Protein AF-A0A7H8KL93-F1 (afdb_monomer_lite)

Foldseek 3Di:
DDDDDDDDDDPVVVVVLVPDPHSVVVVVVVVVVVVVVVVVQVVCVVVVHHDDPVNVVVVCVVPVDDDDPVVVVVVVVVVVVVD

Structure (mmCIF, N/CA/C/O backbone):
data_AF-A0A7H8KL93-F1
#
_entry.id   AF-A0A7H8KL93-F1
#
loop_
_atom_site.group_PDB
_atom_site.id
_atom_site.type_symbol
_atom_site.label_atom_id
_atom_site.label_alt_id
_atom_site.label_comp_id
_atom_site.label_asym_id
_atom_site.label_entity_id
_atom_site.label_seq_id
_atom_site.pdbx_PDB_ins_code
_atom_site.Cartn_x
_atom_site.Cartn_y
_atom_site.Cartn_z
_atom_site.occupancy
_atom_site.B_iso_or_equiv
_atom_site.auth_seq_id
_atom_site.auth_comp_id
_atom_site.auth_asym_id
_atom_site.auth_atom_id
_atom_site.pdbx_PDB_model_num
ATOM 1 N N . MET A 1 1 ? 19.523 12.041 7.584 1.00 76.31 1 MET A N 1
ATOM 2 C CA . MET A 1 1 ? 20.412 11.116 8.326 1.00 76.31 1 MET A CA 1
ATOM 3 C C . MET A 1 1 ? 19.956 9.685 8.076 1.00 76.31 1 MET A C 1
ATOM 5 O O . MET A 1 1 ? 18.754 9.477 7.966 1.00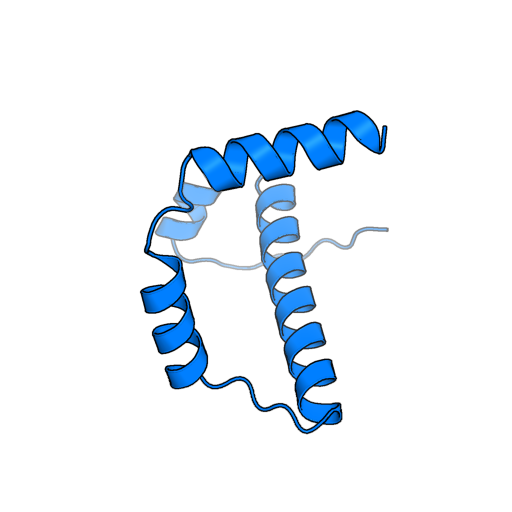 76.31 1 MET A O 1
ATOM 9 N N . THR A 1 2 ? 20.873 8.722 7.983 1.00 88.12 2 THR A N 1
ATOM 10 C CA . THR A 1 2 ? 20.567 7.294 7.762 1.00 88.12 2 THR A CA 1
ATOM 11 C C . THR A 1 2 ? 21.316 6.430 8.772 1.00 88.12 2 THR A C 1
ATOM 13 O O . THR A 1 2 ? 22.443 6.757 9.134 1.00 88.12 2 THR A O 1
ATOM 16 N N . ALA A 1 3 ? 20.717 5.318 9.200 1.00 93.88 3 ALA A N 1
ATOM 17 C CA . ALA A 1 3 ? 21.350 4.338 10.080 1.00 93.88 3 ALA A CA 1
ATOM 18 C C . ALA A 1 3 ? 21.315 2.952 9.426 1.00 93.88 3 ALA A C 1
ATOM 20 O O . ALA A 1 3 ? 20.259 2.509 8.978 1.00 93.88 3 ALA A O 1
ATOM 21 N N . LYS A 1 4 ? 22.459 2.257 9.385 1.00 94.25 4 LYS A N 1
ATOM 22 C CA . LYS A 1 4 ? 22.538 0.892 8.851 1.00 94.25 4 LYS A CA 1
ATOM 23 C C . LYS A 1 4 ? 21.961 -0.105 9.862 1.00 94.25 4 LYS A C 1
ATOM 25 O O . LYS A 1 4 ? 22.210 -0.009 11.069 1.00 94.25 4 LYS A O 1
ATOM 30 N N . ARG A 1 5 ? 21.201 -1.072 9.354 1.00 94.12 5 ARG A N 1
ATOM 31 C CA . ARG A 1 5 ? 20.681 -2.236 10.080 1.00 94.12 5 ARG A CA 1
ATOM 32 C C . ARG A 1 5 ? 20.976 -3.481 9.247 1.00 94.12 5 ARG A C 1
ATOM 34 O O . ARG A 1 5 ? 20.939 -3.402 8.024 1.00 94.12 5 ARG A O 1
ATOM 41 N N . SER A 1 6 ? 21.315 -4.586 9.905 1.00 95.00 6 SER A N 1
ATOM 42 C CA . SER A 1 6 ? 21.501 -5.891 9.263 1.00 95.00 6 SER A CA 1
ATOM 43 C C . SER A 1 6 ? 20.364 -6.796 9.703 1.00 95.00 6 SER A C 1
ATOM 45 O O . SER A 1 6 ? 20.099 -6.880 10.901 1.00 95.00 6 SER A O 1
ATOM 47 N N . ILE A 1 7 ? 19.696 -7.434 8.749 1.00 94.25 7 ILE A N 1
ATOM 48 C CA . ILE A 1 7 ? 18.577 -8.346 8.986 1.00 94.25 7 ILE A CA 1
ATOM 49 C C . ILE A 1 7 ? 18.731 -9.569 8.088 1.00 94.25 7 ILE A C 1
ATOM 51 O O . ILE A 1 7 ? 19.290 -9.469 6.997 1.00 94.25 7 ILE A O 1
ATOM 55 N N . SER A 1 8 ? 18.223 -10.703 8.551 1.00 97.12 8 SER A N 1
ATOM 56 C CA . SER A 1 8 ? 18.035 -11.889 7.720 1.00 97.12 8 SER A CA 1
ATOM 57 C C . SER A 1 8 ? 16.630 -11.859 7.131 1.00 97.12 8 SER A C 1
ATOM 59 O O . SER A 1 8 ? 15.680 -11.479 7.818 1.00 97.12 8 SER A O 1
ATOM 61 N N . VAL A 1 9 ? 16.505 -12.256 5.870 1.00 96.38 9 VAL A N 1
ATOM 62 C CA . VAL A 1 9 ? 15.228 -12.379 5.160 1.00 96.38 9 VAL A CA 1
ATOM 63 C C . VAL A 1 9 ? 15.132 -13.774 4.535 1.00 96.38 9 VAL A C 1
ATOM 65 O O . VAL A 1 9 ? 16.173 -14.402 4.339 1.00 96.38 9 VAL A O 1
ATOM 68 N N . PRO A 1 10 ? 13.919 -14.271 4.248 1.00 98.31 10 PRO A N 1
ATOM 69 C CA . PRO A 1 10 ? 13.726 -15.494 3.471 1.00 98.31 10 PRO A CA 1
ATOM 70 C C . PRO A 1 10 ? 14.419 -15.456 2.097 1.00 98.31 10 PRO A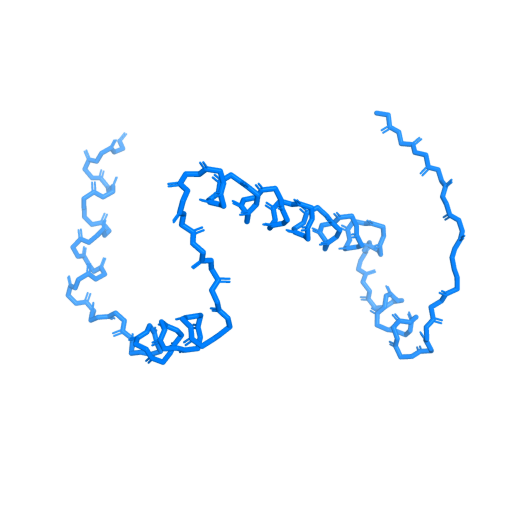 C 1
ATOM 72 O O . PRO A 1 10 ? 14.594 -14.378 1.523 1.00 98.31 10 PRO A O 1
ATOM 75 N N . ASP A 1 11 ? 14.792 -16.625 1.569 1.00 98.31 11 ASP A N 1
ATOM 76 C CA . ASP A 1 11 ? 15.573 -16.748 0.326 1.00 98.31 11 ASP A CA 1
ATOM 77 C C . ASP A 1 11 ? 14.861 -16.149 -0.895 1.00 98.31 11 ASP A C 1
ATOM 79 O O . ASP A 1 11 ? 15.488 -15.496 -1.726 1.00 98.31 11 ASP A O 1
ATOM 83 N N . ASP A 1 12 ? 13.543 -16.316 -0.989 1.00 98.38 12 ASP A N 1
ATOM 84 C CA . ASP A 1 12 ? 12.714 -15.731 -2.047 1.00 98.38 12 ASP A CA 1
ATOM 85 C C . ASP A 1 12 ? 12.723 -14.195 -1.996 1.00 98.38 12 ASP A C 1
ATOM 87 O O . ASP A 1 12 ? 12.833 -13.526 -3.026 1.00 98.38 12 ASP A O 1
ATOM 91 N N . VAL A 1 13 ? 12.683 -13.622 -0.791 1.00 97.56 13 VAL A N 1
ATOM 92 C CA . VAL A 1 13 ? 12.788 -12.173 -0.582 1.00 97.56 13 VAL A CA 1
ATOM 93 C C . VAL A 1 13 ? 14.190 -11.673 -0.926 1.00 97.56 13 VAL A C 1
ATOM 95 O O . VAL A 1 13 ? 14.315 -10.630 -1.568 1.00 97.56 13 VAL A O 1
ATOM 98 N N . ALA A 1 14 ? 15.240 -12.401 -0.532 1.00 97.81 14 ALA A N 1
ATOM 99 C CA . ALA A 1 14 ? 16.618 -12.065 -0.891 1.00 97.81 14 ALA A CA 1
ATOM 100 C C . ALA A 1 14 ? 16.793 -12.041 -2.416 1.00 97.81 14 ALA A C 1
ATOM 102 O O . ALA A 1 14 ? 17.226 -11.030 -2.967 1.00 97.81 14 ALA A O 1
ATOM 103 N N . GLN A 1 15 ? 16.336 -13.092 -3.101 1.00 98.06 15 GLN A N 1
ATOM 104 C CA . GLN A 1 15 ? 16.391 -13.191 -4.557 1.00 98.06 15 GLN A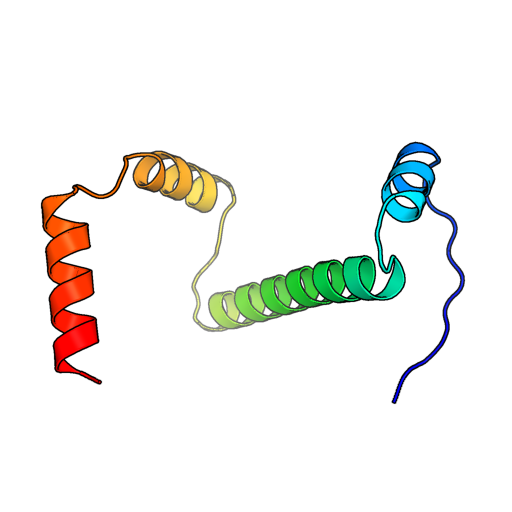 CA 1
ATOM 105 C C . GLN A 1 15 ? 15.626 -12.052 -5.247 1.00 98.06 15 GLN A C 1
ATOM 107 O O . GLN A 1 15 ? 16.096 -11.491 -6.237 1.00 98.06 15 GLN A O 1
ATOM 112 N N . TRP A 1 16 ? 14.452 -11.678 -4.730 1.00 97.69 16 TRP A N 1
ATOM 113 C CA . TRP A 1 16 ? 13.694 -10.550 -5.270 1.00 97.69 16 TRP A CA 1
ATOM 114 C C . TRP A 1 16 ? 14.416 -9.207 -5.073 1.00 97.69 16 TRP A C 1
ATOM 116 O O . TRP A 1 16 ? 14.407 -8.365 -5.979 1.00 97.69 16 TRP A O 1
ATOM 126 N N . LEU A 1 17 ? 15.051 -9.006 -3.911 1.00 97.12 17 LEU A N 1
ATOM 127 C CA . LEU A 1 17 ? 15.825 -7.802 -3.591 1.00 97.12 17 LEU A CA 1
ATOM 128 C C . LEU A 1 17 ? 17.081 -7.672 -4.456 1.00 97.12 17 LEU A C 1
ATOM 130 O O . LEU A 1 17 ? 17.396 -6.557 -4.874 1.00 97.12 17 LEU A O 1
ATOM 134 N N . ASP A 1 18 ? 17.746 -8.785 -4.766 1.00 96.88 18 ASP A N 1
ATOM 135 C CA . ASP A 1 18 ? 18.913 -8.828 -5.656 1.00 96.88 18 ASP A CA 1
ATOM 136 C C . ASP A 1 18 ? 18.574 -8.355 -7.080 1.00 96.88 18 ASP A C 1
ATOM 138 O O . ASP A 1 18 ? 19.422 -7.795 -7.775 1.00 96.88 18 ASP A O 1
ATOM 142 N N . GLY A 1 19 ? 17.318 -8.523 -7.506 1.00 97.00 19 GLY A N 1
ATOM 143 C CA . GLY A 1 19 ? 16.811 -8.010 -8.781 1.00 97.00 19 GLY A CA 1
ATOM 144 C C . GLY A 1 19 ? 16.459 -6.517 -8.781 1.00 97.00 19 GLY A C 1
ATOM 145 O O . GLY A 1 19 ? 16.166 -5.963 -9.842 1.00 97.00 19 GLY A O 1
ATOM 146 N N . GLN A 1 20 ? 16.457 -5.844 -7.625 1.00 97.06 20 GLN A N 1
ATOM 147 C CA . GLN A 1 20 ? 16.093 -4.430 -7.549 1.00 97.06 20 GLN A CA 1
ATOM 148 C C . GLN A 1 20 ? 17.283 -3.532 -7.910 1.00 97.06 20 GLN A C 1
ATOM 150 O O . GLN A 1 20 ? 18.370 -3.709 -7.361 1.00 97.06 20 GLN A O 1
ATOM 155 N N . PRO A 1 21 ? 17.080 -2.460 -8.701 1.00 96.94 21 PRO A N 1
ATOM 156 C CA . PRO A 1 21 ? 18.130 -1.472 -8.962 1.00 96.94 21 PRO A CA 1
ATOM 157 C C . PRO A 1 21 ? 18.704 -0.847 -7.681 1.00 96.94 21 PRO A C 1
ATOM 159 O O . PRO A 1 21 ? 19.854 -0.414 -7.647 1.00 96.94 21 PRO A O 1
ATOM 162 N N . ASN A 1 22 ? 17.888 -0.776 -6.620 1.00 96.69 22 ASN A N 1
ATOM 163 C CA . ASN A 1 22 ? 18.301 -0.329 -5.297 1.00 96.69 22 ASN A CA 1
ATOM 164 C C . ASN A 1 22 ? 17.433 -0.973 -4.203 1.00 96.69 22 ASN A C 1
ATOM 166 O O . ASN A 1 22 ? 16.369 -0.457 -3.845 1.00 96.69 22 ASN A O 1
ATOM 170 N N . ALA A 1 23 ? 17.919 -2.073 -3.627 1.00 95.50 23 ALA A N 1
ATOM 171 C CA . ALA A 1 23 ? 17.232 -2.798 -2.557 1.00 95.50 23 ALA A CA 1
ATOM 172 C C . ALA A 1 23 ? 16.916 -1.915 -1.334 1.00 95.50 23 ALA A C 1
ATOM 174 O O . ALA A 1 23 ? 15.823 -1.983 -0.775 1.00 95.50 23 ALA A O 1
ATOM 175 N N . SER A 1 24 ? 17.837 -1.028 -0.936 1.00 94.38 24 SER A N 1
ATOM 176 C CA . SER A 1 24 ? 17.618 -0.138 0.214 1.00 94.38 24 SER A CA 1
ATOM 177 C C . SER A 1 24 ? 16.479 0.850 -0.033 1.00 94.38 24 SER A C 1
ATOM 179 O O . SER A 1 24 ? 15.691 1.111 0.876 1.00 94.38 24 SER A O 1
ATOM 181 N N . ALA A 1 25 ? 16.363 1.386 -1.250 1.00 95.69 25 ALA A N 1
ATOM 182 C CA . ALA A 1 25 ? 15.262 2.268 -1.620 1.00 95.69 25 ALA A CA 1
ATOM 183 C C . ALA A 1 25 ? 13.924 1.514 -1.635 1.00 95.69 25 ALA A C 1
ATOM 185 O O . ALA A 1 25 ? 12.959 2.005 -1.051 1.00 95.69 25 ALA A O 1
ATOM 186 N N . ALA A 1 26 ? 13.889 0.310 -2.216 1.00 95.69 26 ALA A N 1
ATOM 187 C CA . ALA A 1 26 ? 12.695 -0.536 -2.245 1.00 95.69 26 ALA A CA 1
ATOM 188 C C . ALA A 1 26 ? 12.193 -0.864 -0.827 1.00 95.69 26 ALA A C 1
ATOM 190 O O . ALA A 1 26 ? 11.029 -0.619 -0.505 1.00 95.69 26 ALA A O 1
ATOM 191 N N . ILE A 1 27 ? 13.091 -1.315 0.056 1.00 95.50 27 ILE A N 1
ATOM 192 C CA . ILE A 1 27 ? 12.766 -1.604 1.461 1.00 95.50 27 ILE A CA 1
ATOM 193 C C . ILE A 1 27 ? 12.307 -0.332 2.178 1.00 95.50 27 ILE A C 1
ATOM 195 O O . ILE A 1 27 ? 11.293 -0.343 2.872 1.00 95.50 27 ILE A O 1
ATOM 199 N N . THR A 1 28 ? 13.018 0.785 1.998 1.00 96.38 28 THR A N 1
ATOM 200 C CA . THR A 1 28 ? 12.653 2.056 2.642 1.00 96.38 28 THR A CA 1
ATOM 201 C C . THR A 1 28 ? 11.258 2.514 2.216 1.00 96.38 28 THR A C 1
ATOM 203 O O . THR A 1 28 ? 10.489 2.968 3.062 1.00 96.38 28 THR A O 1
ATOM 206 N N . ALA A 1 29 ? 10.915 2.394 0.932 1.00 96.00 29 ALA A N 1
ATOM 207 C CA . ALA A 1 29 ? 9.597 2.749 0.417 1.00 96.00 29 ALA A CA 1
ATOM 208 C C . ALA A 1 29 ? 8.496 1.862 1.018 1.00 96.00 29 ALA A C 1
ATOM 210 O O . ALA A 1 29 ? 7.509 2.391 1.527 1.00 96.00 29 ALA A O 1
ATOM 211 N N . ALA A 1 30 ? 8.699 0.541 1.042 1.00 95.81 30 ALA A N 1
ATOM 212 C CA . ALA A 1 30 ? 7.750 -0.401 1.632 1.00 95.81 30 ALA A CA 1
ATOM 213 C C . ALA A 1 30 ? 7.526 -0.137 3.132 1.00 95.81 30 ALA A C 1
ATOM 215 O O . ALA A 1 30 ? 6.387 -0.015 3.582 1.00 95.81 30 ALA A O 1
ATOM 216 N N . VAL A 1 31 ? 8.607 0.045 3.899 1.00 96.44 31 VAL A N 1
ATOM 217 C CA . VAL A 1 31 ? 8.530 0.346 5.338 1.00 96.44 31 VAL A CA 1
ATOM 218 C C . VAL A 1 31 ? 7.820 1.678 5.581 1.00 96.44 31 VAL A C 1
ATOM 220 O O . VAL A 1 31 ? 6.966 1.766 6.459 1.00 96.44 31 VAL A O 1
ATOM 223 N N . ARG A 1 32 ? 8.115 2.718 4.791 1.00 97.38 32 ARG A N 1
ATOM 224 C CA . ARG A 1 32 ? 7.425 4.012 4.913 1.00 97.38 32 ARG A CA 1
ATOM 225 C C . ARG A 1 32 ? 5.939 3.908 4.591 1.00 97.38 32 ARG A C 1
ATOM 227 O O . ARG A 1 32 ? 5.146 4.514 5.305 1.00 97.38 32 ARG A O 1
ATOM 234 N N . ALA A 1 33 ? 5.560 3.144 3.568 1.00 96.69 33 ALA A N 1
ATOM 235 C CA . ALA A 1 33 ? 4.157 2.907 3.245 1.00 96.69 33 ALA A CA 1
ATOM 236 C C . ALA A 1 33 ? 3.431 2.211 4.408 1.00 96.69 33 ALA A C 1
ATOM 238 O O . ALA A 1 33 ? 2.349 2.641 4.804 1.00 96.69 33 ALA A O 1
ATOM 239 N N . GLN A 1 34 ? 4.065 1.207 5.024 1.00 95.75 34 GLN A N 1
ATOM 240 C CA . GLN A 1 34 ? 3.527 0.533 6.206 1.00 95.75 34 GLN A CA 1
ATOM 241 C C . GLN A 1 34 ? 3.384 1.486 7.405 1.00 95.75 34 GLN A C 1
ATOM 243 O O . GLN A 1 34 ? 2.343 1.496 8.061 1.00 95.75 34 GLN A O 1
ATOM 248 N N . MET A 1 35 ? 4.396 2.318 7.678 1.00 97.38 35 MET A N 1
ATOM 249 C CA . MET A 1 35 ? 4.342 3.322 8.749 1.00 97.38 35 MET A CA 1
ATOM 250 C C . MET A 1 35 ? 3.222 4.342 8.521 1.00 97.38 35 MET A C 1
ATOM 252 O O . MET A 1 35 ? 2.490 4.664 9.455 1.00 97.38 35 MET A O 1
ATOM 256 N N . ALA A 1 36 ? 3.076 4.836 7.288 1.00 96.31 36 ALA A N 1
ATOM 257 C CA . ALA A 1 36 ? 2.035 5.792 6.931 1.00 96.31 36 ALA A CA 1
ATOM 258 C C . ALA A 1 36 ? 0.633 5.183 7.091 1.00 96.31 36 ALA A C 1
ATOM 260 O O . ALA A 1 36 ? -0.250 5.832 7.647 1.00 96.31 36 ALA A O 1
ATOM 261 N N . GLY A 1 37 ? 0.444 3.925 6.675 1.00 93.56 37 GLY A N 1
ATOM 262 C CA . GLY A 1 37 ? -0.808 3.194 6.878 1.00 93.56 37 GLY A CA 1
ATOM 263 C C . GLY A 1 37 ? -1.165 3.051 8.359 1.00 93.56 37 GLY A C 1
ATOM 264 O O . GLY A 1 37 ? -2.267 3.411 8.760 1.00 93.56 37 GLY A O 1
ATOM 265 N N . ALA A 1 38 ? -0.209 2.629 9.192 1.00 93.62 38 ALA A N 1
ATOM 266 C CA . ALA A 1 38 ? -0.422 2.508 10.635 1.00 93.62 38 ALA A CA 1
ATOM 267 C C . ALA A 1 38 ? -0.748 3.858 11.302 1.00 93.62 38 ALA A C 1
ATOM 269 O O . ALA A 1 38 ? -1.594 3.931 12.193 1.00 93.62 38 ALA A O 1
ATOM 270 N N . GLN A 1 39 ? -0.099 4.940 10.862 1.00 95.81 39 GLN A N 1
ATOM 271 C CA . GLN A 1 39 ? -0.395 6.287 11.347 1.00 95.81 39 GLN A CA 1
ATOM 272 C C . GLN A 1 39 ? -1.812 6.731 10.963 1.00 95.81 39 GLN A C 1
ATOM 274 O O . GLN A 1 39 ? -2.513 7.309 11.793 1.00 95.81 39 GLN A O 1
ATOM 279 N N . LEU A 1 40 ? -2.235 6.467 9.724 1.00 95.12 40 LEU A N 1
ATOM 280 C CA . LEU A 1 40 ? -3.579 6.788 9.252 1.00 95.12 40 LEU A CA 1
ATOM 281 C C . LEU A 1 40 ? -4.645 6.015 10.036 1.00 95.12 40 LEU A C 1
ATOM 283 O O . LEU A 1 40 ? -5.603 6.625 10.508 1.00 95.12 40 LEU A O 1
ATOM 287 N N . ASP A 1 41 ? -4.453 4.708 10.220 1.00 92.94 41 ASP A N 1
ATOM 288 C CA . ASP A 1 41 ? -5.371 3.859 10.985 1.00 92.94 41 ASP A CA 1
ATOM 289 C C . ASP A 1 41 ? -5.547 4.391 12.421 1.00 92.94 41 ASP A C 1
ATOM 291 O O . ASP A 1 41 ? -6.666 4.476 12.928 1.00 92.94 41 ASP A O 1
ATOM 295 N N . GLU A 1 42 ? -4.465 4.849 13.057 1.00 94.44 42 GLU A N 1
ATOM 296 C CA . GLU A 1 42 ? -4.520 5.462 14.388 1.00 94.44 42 GLU A CA 1
ATOM 297 C C . GLU A 1 42 ? -5.278 6.801 14.403 1.00 94.44 42 GLU A C 1
ATOM 299 O O . GLU A 1 42 ? -6.053 7.062 15.327 1.00 94.44 42 GLU A O 1
ATOM 304 N N . VAL A 1 43 ? -5.086 7.657 13.393 1.00 97.06 43 VAL A N 1
ATOM 305 C CA . VAL A 1 43 ? -5.828 8.925 13.271 1.00 97.06 43 VAL A CA 1
ATOM 306 C C . VAL A 1 43 ? -7.325 8.663 13.108 1.00 97.06 43 VAL A C 1
ATOM 308 O O . VAL A 1 43 ? -8.132 9.283 13.802 1.00 97.06 43 VAL A O 1
ATOM 311 N N . LEU A 1 44 ? -7.698 7.720 12.242 1.00 96.00 44 LEU A N 1
ATOM 312 C CA . LEU A 1 44 ? -9.093 7.340 12.018 1.00 96.00 44 LEU A CA 1
ATOM 313 C C . LEU A 1 44 ? -9.722 6.774 13.293 1.00 96.00 44 LEU A C 1
ATOM 315 O O . LEU A 1 44 ? -10.799 7.217 13.698 1.00 96.00 44 LEU A O 1
ATOM 319 N N . ARG A 1 45 ? -9.006 5.892 13.998 1.00 95.00 45 ARG A N 1
ATOM 320 C CA . ARG A 1 45 ? -9.458 5.331 15.275 1.00 95.00 45 ARG A CA 1
ATOM 321 C C . ARG A 1 45 ? -9.722 6.417 16.318 1.00 95.00 45 ARG A C 1
ATOM 323 O O . ARG A 1 45 ? -10.731 6.359 17.017 1.00 95.00 45 ARG A O 1
ATOM 330 N N . ARG A 1 46 ? -8.855 7.431 16.422 1.00 95.94 46 ARG A N 1
ATOM 331 C CA . ARG A 1 46 ? -9.061 8.579 17.331 1.00 95.94 46 ARG A CA 1
ATOM 332 C C . ARG A 1 46 ? -10.279 9.420 16.964 1.00 95.94 46 ARG A C 1
ATOM 334 O O . ARG A 1 46 ? -10.900 9.987 17.856 1.00 95.94 46 ARG A O 1
ATOM 341 N N . ALA A 1 47 ? -10.631 9.475 15.684 1.00 97.50 47 ALA A N 1
ATOM 342 C CA . ALA A 1 47 ? -11.856 10.108 15.208 1.00 97.50 47 ALA A CA 1
ATOM 343 C C . ALA A 1 47 ? -13.112 9.229 15.401 1.00 97.50 47 ALA A C 1
ATOM 345 O O . ALA A 1 47 ? -14.195 9.616 14.973 1.00 97.50 47 ALA A O 1
ATOM 346 N N . GLY A 1 48 ? -12.988 8.050 16.028 1.00 96.75 48 GLY A N 1
ATOM 347 C CA . GLY A 1 48 ? -14.089 7.100 16.207 1.00 96.75 48 GLY A CA 1
ATOM 348 C C . GLY A 1 48 ? -14.427 6.300 14.946 1.00 96.75 48 GLY A C 1
ATOM 349 O O . GLY A 1 48 ? -15.480 5.670 14.887 1.00 96.75 48 GLY A O 1
ATOM 350 N N . ILE A 1 49 ? -13.554 6.321 13.936 1.00 95.75 49 ILE A N 1
ATOM 351 C CA . ILE A 1 49 ? -13.719 5.580 12.686 1.00 95.75 49 ILE A CA 1
ATOM 352 C C . ILE A 1 49 ? -12.891 4.300 12.776 1.00 95.75 49 ILE A C 1
ATOM 354 O O . ILE A 1 49 ? -11.661 4.333 12.755 1.00 95.75 49 ILE A O 1
ATOM 358 N N . GLU A 1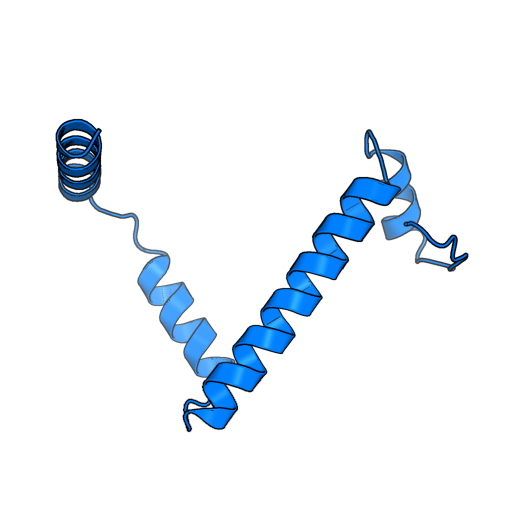 50 ? -13.564 3.158 12.848 1.00 91.38 50 GLU A N 1
ATOM 359 C CA . GLU A 1 50 ? -12.906 1.855 12.831 1.00 91.38 50 GLU A CA 1
ATOM 360 C C . GLU A 1 50 ? -12.779 1.328 11.396 1.00 91.38 50 GLU A C 1
ATOM 362 O O . GLU A 1 50 ? -13.774 1.120 10.694 1.00 91.38 50 GLU A O 1
ATOM 367 N N . VAL A 1 51 ? -11.543 1.094 10.948 1.00 89.75 51 VAL A N 1
ATOM 368 C CA . VAL A 1 51 ? -11.277 0.505 9.633 1.00 89.75 51 VAL A CA 1
ATOM 369 C C . VAL A 1 51 ? -11.193 -1.012 9.768 1.00 89.75 51 VAL A C 1
ATOM 371 O O . VAL A 1 51 ? -10.192 -1.553 10.226 1.00 89.75 51 VAL A O 1
ATOM 374 N N . THR A 1 52 ? -12.238 -1.712 9.335 1.00 92.88 52 THR A N 1
ATOM 375 C CA . THR A 1 52 ? -12.310 -3.178 9.417 1.00 92.88 52 THR A CA 1
ATOM 376 C C . THR A 1 52 ? -11.909 -3.846 8.106 1.00 92.88 52 THR A C 1
ATOM 378 O O . THR A 1 52 ? -12.137 -3.301 7.021 1.00 92.88 52 THR A O 1
ATOM 381 N N . ASP A 1 53 ? -11.385 -5.070 8.177 1.00 92.12 53 ASP A N 1
ATOM 382 C CA . ASP A 1 53 ? -11.038 -5.848 6.979 1.00 92.12 53 ASP A CA 1
ATOM 383 C C . ASP A 1 53 ? -12.258 -6.137 6.098 1.00 92.12 53 ASP A C 1
ATOM 385 O O . ASP A 1 53 ? -12.185 -6.021 4.874 1.00 92.12 53 ASP A O 1
ATOM 389 N N . ALA A 1 54 ? -13.413 -6.414 6.711 1.00 94.19 54 ALA A N 1
ATOM 390 C CA . ALA A 1 54 ? -14.682 -6.564 5.999 1.00 94.19 54 ALA A CA 1
ATOM 391 C C . ALA A 1 54 ? -15.099 -5.262 5.289 1.00 94.19 54 ALA A C 1
ATOM 393 O O . ALA A 1 54 ? -15.590 -5.284 4.159 1.00 94.19 54 ALA A O 1
ATOM 394 N N . GLY A 1 55 ? -14.870 -4.109 5.928 1.00 93.50 55 GLY A N 1
ATOM 395 C CA . GLY A 1 55 ? -15.078 -2.796 5.325 1.00 93.50 55 GLY A CA 1
ATOM 396 C C . GLY A 1 55 ? -14.164 -2.554 4.127 1.00 93.50 55 GLY A C 1
ATOM 397 O O . GLY A 1 55 ? -14.648 -2.150 3.068 1.00 93.50 55 GLY A O 1
ATOM 398 N N . LYS A 1 56 ? -12.868 -2.856 4.273 1.00 93.62 56 LYS A N 1
ATOM 399 C CA . LYS A 1 56 ? -11.876 -2.765 3.192 1.00 93.62 56 LYS A CA 1
ATOM 400 C C . LYS A 1 56 ? -12.252 -3.672 2.018 1.00 93.62 56 LYS A C 1
ATOM 402 O O . LYS A 1 56 ? -12.198 -3.222 0.880 1.00 93.62 56 LYS A O 1
ATOM 407 N N . ALA A 1 57 ? -12.654 -4.918 2.276 1.00 94.62 57 ALA A N 1
ATOM 408 C CA . ALA A 1 57 ? -13.072 -5.863 1.238 1.00 94.62 57 ALA A CA 1
ATOM 409 C C . ALA A 1 57 ? -14.280 -5.347 0.447 1.00 94.62 57 ALA A C 1
ATOM 411 O O . ALA A 1 57 ? -14.202 -5.217 -0.770 1.00 94.62 57 ALA A O 1
ATOM 412 N N . ARG A 1 58 ? -15.342 -4.920 1.143 1.00 94.25 58 ARG A N 1
ATOM 413 C CA . ARG A 1 58 ? -16.531 -4.339 0.504 1.00 94.25 58 ARG A CA 1
ATOM 414 C C . ARG A 1 58 ? -16.188 -3.136 -0.376 1.00 94.25 58 ARG A C 1
ATOM 416 O O . ARG A 1 58 ? -16.749 -2.982 -1.456 1.00 94.25 58 ARG A O 1
ATOM 423 N N . TRP A 1 59 ? -15.305 -2.253 0.091 1.00 93.31 59 TRP A N 1
ATOM 424 C CA . TRP A 1 59 ? -14.878 -1.101 -0.703 1.00 93.31 59 TRP A CA 1
ATOM 425 C C . TRP A 1 59 ? -14.018 -1.502 -1.899 1.00 93.31 59 TRP A C 1
ATOM 427 O O . TRP A 1 59 ? -14.233 -0.954 -2.974 1.00 93.31 59 TRP A O 1
ATOM 437 N N . ARG A 1 60 ? -13.109 -2.476 -1.754 1.00 92.75 60 ARG A N 1
ATOM 438 C CA . ARG A 1 60 ? -12.335 -3.019 -2.882 1.00 92.75 60 ARG A CA 1
ATOM 439 C C . ARG A 1 60 ? -13.244 -3.576 -3.970 1.00 92.75 60 ARG A C 1
ATOM 441 O O . ARG A 1 60 ? -13.049 -3.228 -5.125 1.00 92.75 60 ARG A O 1
ATOM 448 N N . ASP A 1 61 ? -14.261 -4.348 -3.604 1.00 93.81 61 ASP A N 1
ATOM 449 C CA . ASP A 1 61 ? -15.203 -4.910 -4.577 1.00 93.81 61 ASP A CA 1
ATOM 450 C C . ASP A 1 61 ? -15.984 -3.809 -5.305 1.00 93.81 61 ASP A C 1
ATOM 452 O O . ASP A 1 61 ? -16.149 -3.852 -6.521 1.00 93.81 61 ASP A O 1
ATOM 456 N N . ARG A 1 62 ? -16.414 -2.766 -4.581 1.00 89.81 62 ARG A N 1
ATOM 457 C CA . ARG A 1 62 ? -17.091 -1.612 -5.197 1.00 89.81 62 ARG A CA 1
ATOM 458 C C . ARG A 1 62 ? -16.178 -0.841 -6.148 1.00 89.81 62 ARG A C 1
ATOM 460 O O . ARG A 1 62 ? -16.630 -0.426 -7.209 1.00 89.81 62 ARG A O 1
ATOM 467 N N . LEU A 1 63 ? -14.919 -0.648 -5.762 1.00 90.25 63 LEU A N 1
ATOM 468 C CA . LEU A 1 63 ? -13.921 0.097 -6.535 1.00 90.25 63 LEU A CA 1
ATOM 469 C C . LEU A 1 63 ? -13.268 -0.734 -7.647 1.00 90.25 63 LEU A C 1
ATOM 471 O O . LEU A 1 63 ? -12.538 -0.178 -8.458 1.00 90.25 63 LEU A O 1
ATOM 475 N N . ALA A 1 64 ? -13.524 -2.043 -7.711 1.00 91.44 64 ALA A N 1
ATOM 476 C CA . ALA A 1 64 ? -13.066 -2.892 -8.809 1.00 91.44 64 ALA A CA 1
ATOM 477 C C . ALA A 1 64 ? -13.783 -2.575 -10.131 1.00 91.44 64 ALA A C 1
ATOM 479 O O . ALA A 1 64 ? -13.298 -2.950 -11.197 1.00 91.44 64 ALA A O 1
ATOM 480 N N . THR A 1 65 ? -14.926 -1.883 -10.070 1.00 88.56 65 THR A N 1
ATOM 481 C CA . THR A 1 65 ? -15.595 -1.373 -11.269 1.00 88.56 65 THR A CA 1
ATOM 482 C C . THR A 1 65 ? -14.746 -0.251 -11.870 1.00 88.56 65 THR A C 1
ATOM 484 O O . THR A 1 65 ? -14.458 0.714 -11.158 1.00 88.56 65 THR A O 1
ATOM 487 N N . PRO A 1 66 ? -14.353 -0.341 -13.154 1.00 88.94 66 PRO A N 1
ATOM 488 C CA . PRO A 1 66 ? -13.624 0.731 -13.818 1.00 88.94 66 PRO A CA 1
ATOM 489 C C . PRO A 1 66 ? -14.389 2.055 -13.750 1.00 88.94 66 PRO A C 1
ATOM 491 O O . PRO A 1 66 ? -15.617 2.080 -13.861 1.00 88.94 66 PRO A O 1
ATOM 494 N N . ILE A 1 67 ? -13.658 3.155 -13.572 1.00 88.94 67 ILE A N 1
ATOM 495 C CA . ILE A 1 67 ? -14.237 4.496 -13.673 1.00 88.94 67 ILE A CA 1
ATOM 496 C C . ILE A 1 67 ? -14.698 4.684 -15.128 1.00 88.94 67 ILE A C 1
ATOM 498 O O . ILE A 1 67 ? -13.899 4.406 -16.023 1.00 88.94 67 ILE A O 1
ATOM 502 N N . PRO A 1 68 ? -15.942 5.129 -15.383 1.00 93.69 68 PRO A N 1
ATOM 503 C CA . PRO A 1 68 ? -16.412 5.372 -16.742 1.00 93.69 68 PRO A CA 1
ATOM 504 C C . PRO A 1 68 ? -15.528 6.381 -17.485 1.00 93.69 68 PRO A C 1
ATOM 506 O O . PRO A 1 68 ? -15.083 7.371 -16.894 1.00 93.69 68 PRO A O 1
ATOM 509 N N . ASP A 1 69 ? -15.299 6.150 -18.777 1.00 95.00 69 ASP A N 1
ATOM 510 C CA . ASP A 1 69 ? -14.398 6.968 -19.599 1.00 95.00 69 ASP A CA 1
ATOM 511 C C . ASP A 1 69 ? -14.830 8.440 -19.631 1.00 95.00 69 ASP A C 1
ATOM 513 O O . ASP A 1 69 ? -13.993 9.341 -19.587 1.00 95.00 69 ASP A O 1
ATOM 517 N N . GLU A 1 70 ? -16.138 8.705 -19.629 1.00 95.12 70 GLU A N 1
ATOM 518 C CA . GLU A 1 70 ? -16.685 10.059 -19.579 1.00 95.12 70 GLU A CA 1
ATOM 519 C C . GLU A 1 70 ? -16.352 10.785 -18.269 1.00 95.12 70 GLU A C 1
ATOM 521 O O . GLU A 1 70 ? -16.077 11.985 -18.277 1.00 95.12 70 GLU A O 1
ATOM 526 N N . ALA A 1 71 ? -16.323 10.061 -17.147 1.00 92.81 71 ALA A N 1
ATOM 527 C CA . ALA A 1 71 ? -15.986 10.624 -15.845 1.00 92.81 71 ALA A CA 1
ATOM 528 C C . ALA A 1 71 ? -14.478 10.892 -15.731 1.00 92.81 71 ALA A C 1
ATOM 530 O O . ALA A 1 71 ? -14.074 11.892 -15.136 1.00 92.81 71 ALA A O 1
ATOM 531 N N . LEU A 1 72 ? -13.646 10.038 -16.337 1.00 93.12 72 LEU A N 1
ATOM 532 C CA . LEU A 1 72 ? -12.204 10.273 -16.448 1.00 93.12 72 LEU A CA 1
ATOM 533 C C . LEU A 1 72 ? -11.901 11.488 -17.328 1.00 93.12 72 LEU A C 1
ATOM 535 O O . LEU A 1 72 ? -11.114 12.345 -16.928 1.00 93.12 72 LEU A O 1
ATOM 539 N N . ALA A 1 73 ? -12.552 11.592 -18.489 1.00 96.19 73 ALA A N 1
ATOM 540 C CA . ALA A 1 73 ? -12.404 12.734 -19.385 1.00 96.19 73 ALA A CA 1
ATOM 541 C C . ALA A 1 73 ? -12.822 14.043 -18.702 1.00 96.19 73 ALA A C 1
ATOM 543 O O . ALA A 1 73 ? -12.144 15.058 -18.848 1.00 96.19 73 ALA A O 1
ATOM 544 N N . GLU A 1 74 ? -13.898 14.019 -17.912 1.00 95.88 74 GLU A N 1
ATOM 545 C CA . GLU A 1 74 ? -14.316 15.181 -17.131 1.00 95.88 74 GLU A CA 1
ATOM 546 C 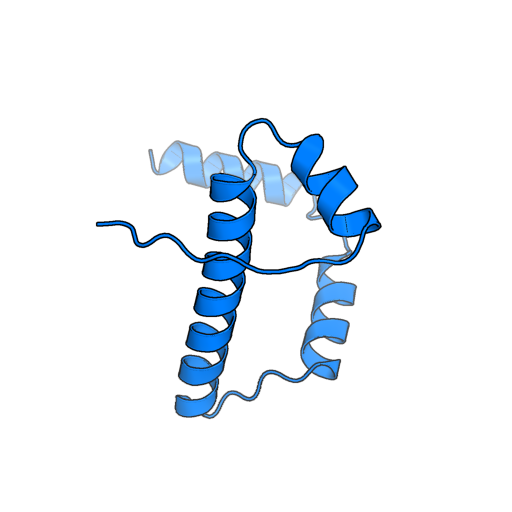C . GLU A 1 74 ? -13.304 15.566 -16.053 1.00 95.88 74 GLU A C 1
ATOM 548 O O . GLU A 1 74 ? -12.934 16.733 -15.938 1.00 95.88 74 GLU A O 1
ATOM 553 N N . GLY A 1 75 ? -12.808 14.585 -15.297 1.00 93.75 75 GLY A N 1
ATOM 554 C CA . GLY A 1 75 ? -11.777 14.826 -14.292 1.00 93.75 75 GLY A CA 1
ATOM 555 C C . GLY A 1 75 ? -10.516 15.452 -14.890 1.00 93.75 75 GLY A C 1
ATOM 556 O O . GLY A 1 75 ? -9.959 16.378 -14.305 1.00 93.75 75 GLY A O 1
ATOM 557 N N . GLN A 1 76 ? -10.103 14.997 -16.076 1.00 95.81 76 GLN A N 1
ATOM 558 C CA . GLN A 1 76 ? -8.956 15.554 -16.791 1.00 95.81 76 GLN A CA 1
ATOM 559 C C . GLN A 1 76 ? -9.187 17.025 -17.166 1.00 95.81 76 GLN A C 1
ATOM 561 O O . GLN A 1 76 ? -8.329 17.859 -16.893 1.00 95.81 76 GLN A O 1
ATOM 566 N N . ARG A 1 77 ? -10.370 17.363 -17.703 1.00 96.38 77 ARG A N 1
ATOM 567 C CA . ARG A 1 77 ? -10.724 18.752 -18.043 1.00 96.38 77 ARG A CA 1
ATOM 568 C C . ARG A 1 77 ? -10.662 19.676 -16.830 1.00 96.38 77 ARG A C 1
ATOM 570 O O . ARG A 1 77 ? -10.065 20.742 -16.912 1.00 96.38 77 ARG A O 1
ATOM 577 N N . LEU A 1 78 ? -11.230 19.249 -15.702 1.00 96.50 78 LEU A N 1
ATOM 578 C CA . LEU A 1 78 ? -11.221 20.039 -14.466 1.00 96.50 78 LEU A CA 1
ATOM 579 C C . LEU A 1 78 ? -9.802 20.286 -13.936 1.00 96.50 78 LEU A C 1
ATOM 581 O O . LEU A 1 78 ? -9.532 21.349 -13.382 1.00 96.50 78 LEU A O 1
ATOM 585 N N . LEU A 1 79 ? -8.897 19.314 -14.085 1.00 94.62 79 LEU A N 1
ATOM 586 C CA . LEU A 1 79 ? -7.494 19.475 -13.697 1.00 94.62 79 LEU A CA 1
ATOM 587 C C . LEU A 1 79 ? -6.750 20.434 -14.630 1.00 94.62 79 LEU A C 1
ATOM 589 O O . LEU A 1 79 ? -5.975 21.254 -14.144 1.00 94.62 79 LEU A O 1
ATOM 593 N N . ASP A 1 80 ? -7.009 20.355 -15.936 1.00 95.12 80 ASP A N 1
ATOM 594 C CA . ASP A 1 80 ? -6.395 21.231 -16.935 1.00 95.12 80 ASP A CA 1
ATOM 595 C C . ASP A 1 80 ? -6.863 22.692 -16.780 1.00 95.12 80 ASP A C 1
ATOM 597 O O . ASP A 1 80 ? -6.079 23.612 -16.986 1.00 95.12 80 ASP A O 1
ATOM 601 N N . GLU A 1 81 ? -8.117 22.923 -16.374 1.00 92.94 81 GLU A N 1
ATOM 602 C CA . GLU A 1 81 ? -8.655 24.264 -16.082 1.00 92.94 81 GLU A CA 1
ATOM 603 C C . GLU A 1 81 ? -8.108 24.878 -14.783 1.00 92.94 81 GLU A C 1
ATOM 605 O O . GLU A 1 81 ? -8.116 26.099 -14.618 1.00 92.94 81 GLU A O 1
ATOM 610 N N . ALA A 1 82 ? -7.663 24.042 -13.842 1.00 86.94 82 ALA A N 1
ATOM 611 C CA . ALA A 1 82 ? -7.127 24.475 -12.555 1.00 86.94 82 ALA A CA 1
ATOM 612 C C . ALA A 1 82 ? -5.613 24.775 -12.580 1.00 86.94 82 ALA A C 1
ATOM 614 O O . ALA A 1 82 ? -5.084 25.248 -11.568 1.00 86.94 82 ALA A O 1
ATOM 615 N N . ALA A 1 83 ? -4.929 24.469 -13.688 1.00 75.69 83 ALA A N 1
ATOM 616 C CA . ALA A 1 83 ? -3.487 24.642 -13.891 1.00 75.69 83 ALA A CA 1
ATOM 617 C C . ALA A 1 83 ? -3.144 25.987 -14.552 1.00 75.69 83 ALA A C 1
ATOM 619 O O . ALA A 1 83 ? -2.114 26.577 -14.146 1.00 75.69 83 ALA A O 1
#

Secondary structure (DSSP, 8-state):
----------HHHHHHHHTSTTHHHHHHHHHHHHHHHHHHHHHHHHTT----HHHHHHHHHHHTSPPPHHHHHHHHHHHHHT-

Sequence (83 aa):
MTAKRSISVPDDVAQWLDGQPNASAAITAAVRAQMAGAQLDEVLRRAGIEVTDAGKARWRDRLATPIPDEALAEGQRLLDEA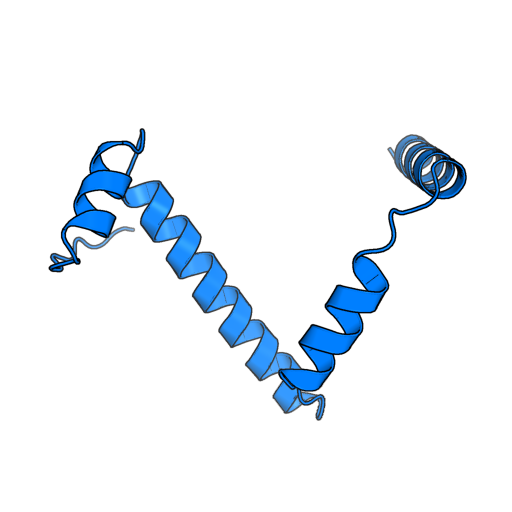A

Radius of gyration: 19.46 Å; chains: 1; bounding box: 40×41×37 Å

pLDDT: mean 94.28, std 3.81, range [75.69, 98.38]